Protein AF-X1E104-F1 (afdb_monomer_lite)

pLDDT: mean 90.41, std 8.58, range [60.31, 98.06]

Secondary structure (DSSP, 8-state):
-GGG-HHHHHHHHHHHHHH-S-----EEEEEETTTTEEEEE-S---TTS-SEEEEEE-TTTS-SEEEEEEPPP---------TTSS-----

Structure (mmCIF, N/CA/C/O backbone):
data_AF-X1E104-F1
#
_entry.id   AF-X1E104-F1
#
loop_
_atom_site.group_PDB
_atom_site.id
_atom_site.type_symbol
_atom_site.label_atom_id
_atom_site.label_alt_id
_atom_site.label_comp_id
_atom_site.label_asym_id
_atom_site.label_entity_id
_atom_site.label_seq_id
_atom_site.pdbx_PDB_ins_code
_atom_site.Cartn_x
_atom_site.Cartn_y
_atom_site.Cartn_z
_atom_site.occupancy
_atom_site.B_iso_or_equiv
_atom_site.auth_seq_id
_atom_site.auth_comp_id
_atom_site.auth_asym_id
_atom_site.auth_atom_id
_atom_site.pdbx_PDB_model_num
ATOM 1 N N . GLY A 1 1 ? 6.282 -10.970 4.849 1.00 76.12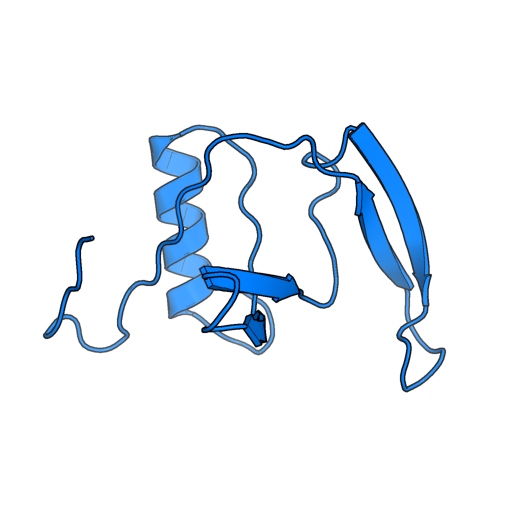 1 GLY A N 1
ATOM 2 C CA . GLY A 1 1 ? 6.865 -9.673 5.222 1.00 76.12 1 GLY A CA 1
ATOM 3 C C . GLY A 1 1 ? 8.240 -9.619 4.619 1.00 76.12 1 GLY A C 1
ATOM 4 O O . GLY A 1 1 ? 8.900 -10.658 4.604 1.00 76.12 1 GLY A O 1
ATOM 5 N N . CYS A 1 2 ? 8.635 -8.473 4.076 1.00 88.19 2 CYS A N 1
ATOM 6 C CA . CYS A 1 2 ? 10.005 -8.287 3.616 1.00 88.19 2 CYS A CA 1
ATOM 7 C C . CYS A 1 2 ? 10.955 -8.195 4.831 1.00 88.19 2 CYS A C 1
ATOM 9 O O . CYS A 1 2 ? 10.488 -8.066 5.965 1.00 88.19 2 CYS A O 1
ATOM 11 N N . GLU A 1 3 ? 12.255 -8.422 4.620 1.00 92.94 3 GLU A N 1
ATOM 12 C CA . GLU A 1 3 ? 13.316 -8.402 5.653 1.00 92.94 3 GLU A CA 1
ATOM 13 C C . GLU A 1 3 ? 13.073 -9.271 6.910 1.00 92.94 3 GLU A C 1
ATOM 15 O O . GLU A 1 3 ? 13.753 -9.119 7.923 1.00 92.94 3 GLU A O 1
ATOM 20 N N . GLY A 1 4 ? 12.116 -10.202 6.873 1.00 91.62 4 GLY A N 1
ATOM 21 C CA . GLY A 1 4 ? 11.712 -10.955 8.061 1.00 91.62 4 GLY A CA 1
ATOM 22 C C . GLY A 1 4 ? 10.929 -10.128 9.090 1.00 91.62 4 GLY A C 1
ATOM 23 O O . GLY A 1 4 ? 10.825 -10.552 10.240 1.00 91.62 4 GLY A O 1
ATOM 24 N N . ASP A 1 5 ? 10.348 -8.985 8.706 1.00 92.50 5 ASP A N 1
ATOM 25 C CA . ASP A 1 5 ? 9.483 -8.178 9.576 1.00 92.50 5 ASP A CA 1
ATOM 26 C C . ASP A 1 5 ? 8.132 -8.889 9.797 1.00 92.50 5 ASP A C 1
ATOM 28 O O . ASP A 1 5 ? 7.158 -8.730 9.049 1.00 92.50 5 ASP A O 1
ATOM 32 N N . ILE A 1 6 ? 8.099 -9.739 10.827 1.00 93.12 6 ILE A N 1
ATOM 33 C CA . ILE A 1 6 ? 6.914 -10.502 11.232 1.00 93.12 6 ILE A CA 1
ATOM 34 C C . ILE A 1 6 ? 5.784 -9.579 11.717 1.00 93.12 6 ILE A C 1
ATOM 36 O O . ILE A 1 6 ? 4.655 -9.774 11.263 1.00 93.12 6 ILE A O 1
ATOM 40 N N . PRO A 1 7 ? 6.026 -8.555 12.563 1.00 92.50 7 PRO A N 1
ATOM 41 C CA . PRO A 1 7 ? 4.971 -7.614 12.931 1.00 92.50 7 PRO A CA 1
ATOM 42 C C . PRO A 1 7 ? 4.335 -6.904 11.727 1.00 92.50 7 PRO A C 1
ATOM 44 O O . PRO A 1 7 ? 3.112 -6.811 11.676 1.00 92.50 7 PRO A O 1
ATOM 47 N N . ALA A 1 8 ? 5.117 -6.462 10.730 1.00 93.88 8 ALA A N 1
ATOM 48 C CA . ALA A 1 8 ? 4.558 -5.887 9.497 1.00 93.88 8 ALA A CA 1
ATOM 49 C C . ALA A 1 8 ? 3.700 -6.901 8.734 1.00 93.88 8 ALA A C 1
ATOM 51 O O . ALA A 1 8 ? 2.604 -6.563 8.297 1.00 93.88 8 ALA A O 1
ATOM 52 N N . LEU A 1 9 ? 4.164 -8.149 8.603 1.00 94.94 9 LEU A N 1
ATOM 53 C CA . LEU A 1 9 ? 3.387 -9.203 7.946 1.00 94.94 9 LEU A CA 1
ATOM 54 C C . LEU A 1 9 ? 2.028 -9.415 8.627 1.00 94.94 9 LEU A C 1
ATOM 56 O O . LEU A 1 9 ? 1.007 -9.481 7.944 1.00 94.94 9 LEU A O 1
ATOM 60 N N . ILE A 1 10 ? 2.009 -9.49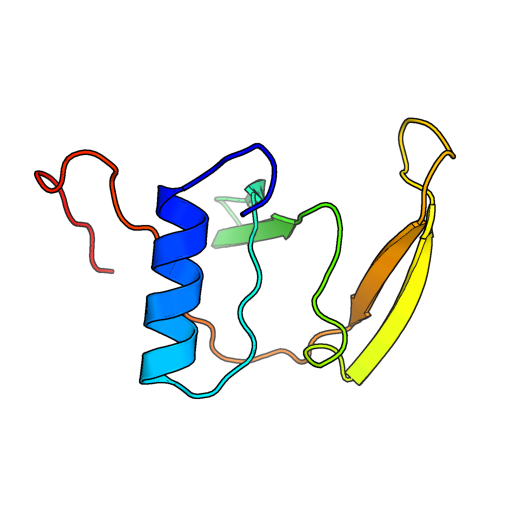9 9.958 1.00 95.25 10 ILE A N 1
ATOM 61 C CA . ILE A 1 10 ? 0.766 -9.653 10.724 1.00 95.25 10 ILE A CA 1
ATOM 62 C C . ILE A 1 10 ? -0.119 -8.413 10.555 1.00 95.25 10 ILE A C 1
ATOM 64 O O . ILE A 1 10 ? -1.320 -8.556 10.339 1.00 95.25 10 ILE A O 1
ATOM 68 N N . SER A 1 11 ? 0.456 -7.207 10.578 1.00 95.25 11 SER A N 1
ATOM 69 C CA . SER A 1 11 ? -0.289 -5.973 10.313 1.00 95.25 11 SER A CA 1
ATOM 70 C C . SER A 1 11 ? -0.972 -5.972 8.955 1.00 95.25 11 SER A C 1
ATOM 72 O O . SER A 1 11 ? -2.153 -5.641 8.873 1.00 95.25 11 SER A O 1
ATOM 74 N N . MET A 1 12 ? -0.258 -6.381 7.907 1.00 96.25 12 MET A N 1
ATOM 75 C CA . MET A 1 12 ? -0.831 -6.482 6.568 1.00 96.25 12 MET A CA 1
ATOM 76 C C . MET A 1 12 ? -1.969 -7.497 6.511 1.00 96.25 12 MET A C 1
ATOM 78 O O . MET A 1 12 ? -2.994 -7.224 5.896 1.00 96.25 12 MET A O 1
ATOM 82 N N . PHE A 1 13 ? -1.804 -8.649 7.168 1.00 96.50 13 PHE A N 1
ATOM 83 C CA . PHE A 1 13 ? -2.843 -9.673 7.223 1.00 96.50 13 PHE A CA 1
ATOM 84 C C . PHE A 1 13 ? -4.106 -9.167 7.929 1.00 96.50 13 PHE A C 1
ATOM 86 O O . PHE A 1 13 ? -5.203 -9.368 7.419 1.00 96.50 13 PHE A O 1
ATOM 93 N N . ILE A 1 14 ? -3.956 -8.478 9.066 1.00 96.44 14 ILE A N 1
ATOM 94 C CA . ILE A 1 14 ? -5.081 -7.875 9.796 1.00 96.44 14 ILE A CA 1
ATOM 95 C C . ILE A 1 14 ? -5.799 -6.844 8.922 1.00 96.44 14 ILE A C 1
ATOM 97 O O . ILE A 1 14 ? -7.018 -6.912 8.806 1.00 96.44 14 ILE A O 1
ATOM 101 N N . LEU A 1 15 ? -5.061 -5.917 8.300 1.00 96.88 15 LEU A N 1
ATOM 102 C CA . LEU A 1 15 ? -5.654 -4.899 7.430 1.00 96.88 15 LEU A CA 1
ATOM 103 C C . LEU A 1 15 ? -6.440 -5.539 6.287 1.00 96.88 15 LEU A C 1
ATOM 105 O O . LEU A 1 15 ? -7.625 -5.262 6.150 1.00 96.88 15 LEU A O 1
ATOM 109 N N . HIS A 1 16 ? -5.814 -6.449 5.537 1.00 97.12 16 HIS A N 1
ATOM 110 C CA . HIS A 1 16 ? -6.467 -7.122 4.418 1.00 97.12 16 HIS A CA 1
ATOM 111 C C . HIS A 1 16 ? -7.704 -7.909 4.866 1.00 97.12 16 HIS A C 1
ATOM 113 O O . HIS A 1 16 ? -8.743 -7.829 4.226 1.00 97.12 16 HIS A O 1
ATOM 119 N N . TYR A 1 17 ? -7.636 -8.619 5.995 1.00 98.06 17 TYR A N 1
ATOM 120 C CA . TYR A 1 17 ? -8.782 -9.361 6.525 1.00 98.06 17 TYR A CA 1
ATOM 121 C C . TYR A 1 17 ? -9.964 -8.453 6.905 1.00 98.06 17 TYR A C 1
ATOM 123 O O . TYR A 1 17 ? -11.116 -8.865 6.793 1.00 98.06 17 TYR A O 1
ATOM 131 N N . LEU A 1 18 ? -9.692 -7.234 7.381 1.00 97.88 18 LEU A N 1
ATOM 132 C CA . LEU A 1 18 ? -10.729 -6.289 7.803 1.00 97.88 18 LEU A CA 1
ATOM 133 C C . LEU A 1 18 ? -11.324 -5.483 6.646 1.00 97.88 18 LEU A C 1
ATOM 135 O O . LEU A 1 18 ? -12.482 -5.082 6.741 1.00 97.88 18 LEU A O 1
ATOM 139 N N . THR A 1 19 ? -10.546 -5.213 5.597 1.00 96.50 19 THR A N 1
ATOM 140 C CA . THR A 1 19 ? -10.959 -4.316 4.507 1.00 96.50 19 THR A CA 1
ATOM 141 C C . THR A 1 19 ? -11.230 -5.027 3.186 1.00 96.50 19 THR A C 1
ATOM 143 O O . THR A 1 19 ? -11.903 -4.452 2.343 1.00 96.50 19 THR A O 1
ATOM 146 N N . ASP A 1 20 ? -10.717 -6.246 2.997 1.00 96.62 20 ASP A N 1
ATOM 147 C CA . ASP A 1 20 ? -10.638 -6.954 1.706 1.00 96.62 20 ASP A CA 1
ATOM 148 C C . ASP A 1 20 ? -9.828 -6.193 0.628 1.00 96.62 20 ASP A C 1
ATOM 150 O O . ASP A 1 20 ? -9.816 -6.555 -0.546 1.00 96.62 20 ASP A O 1
ATOM 154 N N . GLU A 1 21 ? -9.082 -5.156 1.029 1.00 95.12 21 GLU A N 1
ATOM 155 C CA . GLU A 1 21 ? -8.307 -4.291 0.130 1.00 95.12 21 GLU A CA 1
ATOM 156 C C . GLU A 1 21 ? -6.827 -4.719 0.039 1.00 95.12 21 GLU A C 1
ATOM 158 O O . GLU A 1 21 ? -6.300 -5.367 0.956 1.00 95.12 21 GLU A O 1
ATOM 163 N N . PRO A 1 22 ? -6.102 -4.351 -1.039 1.00 94.50 22 PRO A N 1
ATOM 164 C CA . PRO A 1 22 ? -4.656 -4.533 -1.129 1.00 94.50 22 PRO A CA 1
ATOM 165 C C . PRO A 1 22 ? -3.920 -3.749 -0.036 1.00 94.50 22 PRO A C 1
ATOM 167 O O . PRO A 1 22 ? -4.251 -2.602 0.254 1.00 94.50 22 PRO A O 1
ATOM 170 N N . VAL A 1 23 ? -2.853 -4.329 0.520 1.00 96.25 23 VAL A N 1
ATOM 171 C CA . VAL A 1 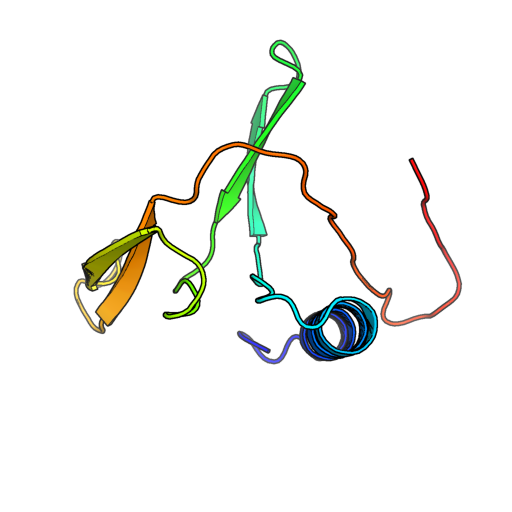23 ? -2.028 -3.671 1.546 1.00 96.25 23 VAL A CA 1
ATOM 172 C C . VAL A 1 23 ? -0.589 -3.531 1.070 1.00 96.25 23 VAL A C 1
ATOM 174 O O . VAL A 1 23 ? 0.011 -4.485 0.570 1.00 96.25 23 VAL A O 1
ATOM 177 N N . PHE A 1 24 ? -0.013 -2.349 1.277 1.00 95.56 24 PHE A N 1
ATOM 178 C CA . PHE A 1 24 ? 1.374 -2.046 0.948 1.00 95.56 24 PHE A CA 1
ATOM 179 C C . PHE A 1 24 ? 2.240 -2.000 2.211 1.00 95.56 24 PHE A C 1
ATOM 181 O O . PHE A 1 24 ? 1.979 -1.222 3.126 1.00 95.56 24 PHE A O 1
ATOM 188 N N . MET A 1 25 ? 3.285 -2.831 2.264 1.00 95.62 25 MET A N 1
ATOM 189 C CA . MET A 1 25 ? 4.358 -2.665 3.248 1.00 95.62 25 MET A CA 1
ATOM 190 C C . MET A 1 25 ? 5.214 -1.482 2.816 1.00 95.62 25 MET A C 1
ATOM 192 O O . MET A 1 25 ? 5.675 -1.458 1.679 1.00 95.62 25 MET A O 1
ATOM 196 N N . ALA A 1 26 ? 5.431 -0.528 3.716 1.00 95.06 26 ALA A N 1
ATOM 197 C CA . ALA A 1 26 ? 6.167 0.682 3.402 1.00 95.06 26 ALA A CA 1
ATOM 198 C C . ALA A 1 26 ? 7.122 1.097 4.517 1.00 95.06 26 ALA A C 1
ATOM 200 O O . ALA A 1 26 ? 6.831 0.923 5.701 1.00 95.06 26 ALA A O 1
ATOM 201 N N . ASN A 1 27 ? 8.230 1.708 4.106 1.00 93.81 27 ASN A N 1
ATOM 202 C CA . ASN A 1 27 ? 9.161 2.421 4.967 1.00 93.81 27 ASN A CA 1
ATOM 203 C C . ASN A 1 27 ? 9.022 3.933 4.714 1.00 93.81 27 ASN A C 1
ATOM 205 O O . ASN A 1 27 ? 8.793 4.335 3.567 1.00 93.81 27 ASN A O 1
ATOM 209 N N . PRO A 1 28 ? 9.201 4.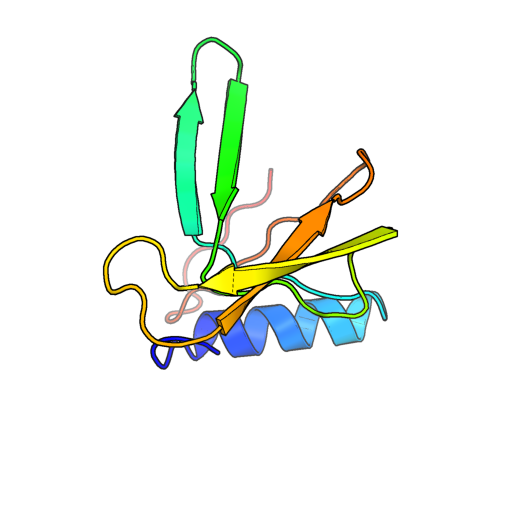787 5.737 1.00 94.44 28 PRO A N 1
ATOM 210 C CA . PRO A 1 28 ? 9.392 6.216 5.526 1.00 94.44 28 PRO A CA 1
ATOM 211 C C . PRO A 1 28 ? 10.621 6.460 4.649 1.00 94.44 28 PRO A C 1
ATOM 213 O O . PRO A 1 28 ? 11.726 6.038 4.988 1.00 94.44 28 PRO A O 1
ATOM 216 N N . SER A 1 29 ? 10.419 7.133 3.521 1.00 95.06 29 SER A N 1
ATOM 217 C CA . SER A 1 29 ? 11.484 7.559 2.613 1.00 95.06 29 SER A CA 1
ATOM 218 C C . SER A 1 29 ? 11.895 9.006 2.880 1.00 95.06 29 SER A C 1
ATOM 220 O O . SER A 1 29 ? 13.081 9.323 2.817 1.00 95.06 29 SER A O 1
ATOM 222 N N . SER A 1 30 ? 10.934 9.882 3.178 1.00 97.00 30 SER A N 1
ATOM 223 C CA . SER A 1 30 ? 11.170 11.267 3.601 1.00 97.00 30 SER A CA 1
ATOM 224 C C . SER A 1 30 ? 9.967 11.803 4.370 1.00 97.00 30 SER A C 1
ATOM 226 O O . SER A 1 30 ? 8.846 11.339 4.170 1.00 97.00 30 SER A O 1
ATOM 228 N N . ILE A 1 31 ? 10.207 12.774 5.247 1.00 97.25 31 ILE A N 1
ATOM 229 C CA . ILE A 1 31 ? 9.177 13.476 6.016 1.00 97.25 31 ILE A CA 1
ATOM 230 C C . ILE A 1 31 ? 9.439 14.967 5.829 1.00 97.25 31 ILE A C 1
ATOM 232 O O . ILE A 1 31 ? 10.547 15.422 6.121 1.00 97.25 31 ILE A O 1
ATOM 236 N N . ASP A 1 32 ? 8.436 15.689 5.347 1.00 97.62 32 ASP A N 1
ATOM 237 C CA . ASP A 1 32 ? 8.426 17.145 5.270 1.00 97.62 32 ASP A CA 1
ATOM 238 C C . ASP A 1 32 ? 7.438 17.673 6.315 1.00 97.62 32 ASP A C 1
ATOM 240 O O . ASP A 1 32 ? 6.236 17.426 6.246 1.00 97.62 32 ASP A O 1
ATOM 244 N N . ILE A 1 33 ? 7.964 18.336 7.343 1.00 96.94 33 ILE A N 1
ATOM 245 C CA . ILE A 1 33 ? 7.152 18.831 8.461 1.00 96.94 33 ILE A CA 1
ATOM 246 C C . ILE A 1 33 ? 6.460 20.143 8.084 1.00 96.94 33 ILE A C 1
ATOM 248 O O . ILE A 1 33 ? 5.361 20.400 8.574 1.00 96.94 33 ILE A O 1
ATOM 252 N N . ASP A 1 34 ? 7.088 20.953 7.229 1.00 97.81 34 ASP A N 1
ATOM 253 C CA . ASP A 1 34 ? 6.571 22.267 6.850 1.00 97.81 34 ASP A CA 1
ATOM 254 C C . ASP A 1 34 ? 5.345 22.107 5.940 1.00 97.81 34 ASP A C 1
ATOM 256 O O . ASP A 1 34 ? 4.333 22.780 6.147 1.00 97.81 34 ASP A O 1
ATOM 260 N N . GLU A 1 35 ? 5.393 21.144 5.016 1.00 97.38 35 GLU A N 1
ATOM 261 C CA . GLU A 1 35 ? 4.258 20.777 4.153 1.00 97.38 35 GLU A CA 1
ATOM 262 C C . GLU A 1 35 ? 3.316 19.736 4.797 1.00 97.38 35 GLU A C 1
ATOM 264 O O . GLU A 1 35 ? 2.228 19.472 4.286 1.00 97.38 35 GLU A O 1
ATOM 269 N N . ASN A 1 36 ? 3.691 19.167 5.951 1.00 96.12 36 ASN A N 1
ATOM 270 C CA . ASN A 1 36 ? 2.968 18.083 6.630 1.00 96.12 36 ASN A CA 1
ATOM 271 C C . ASN A 1 36 ? 2.750 16.851 5.721 1.00 96.12 36 ASN A C 1
ATOM 273 O O . ASN A 1 36 ? 1.672 16.251 5.685 1.00 96.12 36 ASN A O 1
ATOM 277 N N . GLU A 1 37 ? 3.803 16.462 5.001 1.00 96.44 37 GLU A N 1
ATOM 278 C CA . GLU A 1 37 ? 3.807 15.358 4.043 1.00 96.44 37 GLU A CA 1
ATOM 279 C C . GLU A 1 37 ? 4.801 14.257 4.441 1.00 96.44 37 GLU A C 1
ATOM 281 O O . GLU A 1 37 ? 5.868 14.489 5.015 1.00 96.44 37 GLU A O 1
ATOM 286 N N . ILE A 1 38 ? 4.470 13.013 4.092 1.00 96.25 38 ILE A N 1
ATOM 287 C CA . ILE A 1 38 ? 5.365 11.864 4.236 1.00 96.25 38 ILE A CA 1
ATOM 288 C C . ILE A 1 38 ? 5.397 11.070 2.936 1.00 96.25 38 ILE A C 1
ATOM 290 O O . ILE A 1 38 ? 4.361 10.691 2.391 1.00 96.25 38 ILE A O 1
ATOM 294 N N . ILE A 1 39 ? 6.603 10.764 2.463 1.00 96.00 39 ILE A N 1
ATOM 295 C CA . ILE A 1 39 ? 6.802 9.850 1.340 1.00 96.00 39 ILE A CA 1
ATOM 296 C C . ILE A 1 39 ? 7.069 8.461 1.902 1.00 96.00 39 ILE A C 1
ATOM 298 O O . ILE A 1 39 ? 8.033 8.242 2.638 1.00 96.00 39 ILE A O 1
ATOM 302 N N . LEU A 1 40 ? 6.222 7.510 1.517 1.00 95.88 40 LEU A N 1
ATOM 303 C CA . LEU A 1 40 ? 6.329 6.099 1.865 1.00 95.88 40 LEU A CA 1
ATOM 304 C C . LEU A 1 40 ? 6.775 5.293 0.641 1.00 95.88 40 LEU A C 1
ATOM 306 O O . LEU A 1 40 ? 6.224 5.448 -0.448 1.00 95.88 40 LEU A O 1
ATOM 310 N N . ALA A 1 41 ? 7.767 4.420 0.813 1.00 94.25 41 ALA A N 1
ATOM 311 C CA . ALA A 1 41 ? 8.295 3.599 -0.272 1.00 94.25 41 ALA A CA 1
ATOM 312 C C . ALA A 1 41 ? 8.758 2.223 0.215 1.00 94.25 41 ALA A C 1
ATOM 314 O O . ALA A 1 41 ? 9.093 2.022 1.382 1.00 94.25 41 ALA A O 1
ATOM 315 N N . HIS A 1 42 ? 8.804 1.268 -0.710 1.00 93.88 42 HIS A N 1
ATOM 316 C CA . HIS A 1 42 ? 9.376 -0.053 -0.481 1.00 93.88 42 HIS A CA 1
ATOM 317 C C . HIS A 1 42 ? 9.800 -0.691 -1.806 1.00 93.88 42 HIS A C 1
ATOM 319 O O . HIS A 1 42 ? 9.550 -0.139 -2.878 1.00 93.88 42 HIS A O 1
ATOM 325 N N . CYS A 1 43 ? 10.443 -1.856 -1.742 1.00 90.50 43 CYS A N 1
ATOM 326 C CA . CYS A 1 43 ? 11.090 -2.484 -2.893 1.00 90.50 43 CYS A CA 1
ATOM 327 C C . CYS A 1 43 ? 10.123 -2.868 -4.028 1.00 90.50 43 CYS A C 1
ATOM 329 O O . CYS A 1 43 ? 10.529 -2.897 -5.189 1.00 90.50 43 CYS A O 1
ATOM 331 N N . THR A 1 44 ? 8.859 -3.187 -3.722 1.00 92.50 44 THR A N 1
ATOM 332 C CA . THR A 1 44 ? 7.861 -3.547 -4.740 1.00 92.50 44 THR A CA 1
ATOM 333 C C . THR A 1 44 ? 6.432 -3.287 -4.274 1.00 92.50 44 THR A C 1
ATOM 335 O O . THR A 1 44 ? 6.080 -3.587 -3.134 1.00 92.50 44 THR A O 1
ATOM 338 N N . LEU A 1 45 ? 5.595 -2.780 -5.178 1.00 94.88 45 LEU A N 1
ATOM 339 C CA . LEU A 1 45 ? 4.157 -2.611 -4.970 1.00 94.88 45 LEU A CA 1
ATOM 340 C C . LEU A 1 45 ? 3.391 -3.918 -5.285 1.00 94.88 45 LEU A C 1
ATOM 342 O O . LEU A 1 45 ? 3.812 -4.657 -6.183 1.00 94.88 45 LEU A O 1
ATOM 346 N N . PRO A 1 46 ? 2.266 -4.223 -4.608 1.00 93.44 46 PRO A N 1
ATOM 347 C CA . PRO A 1 46 ? 1.352 -5.282 -5.034 1.00 93.44 46 PRO A CA 1
ATOM 348 C C . PRO A 1 46 ? 0.772 -5.008 -6.431 1.00 93.44 46 PRO A C 1
ATOM 350 O O . PRO A 1 46 ? 0.407 -3.878 -6.746 1.00 93.44 46 PRO A O 1
ATOM 353 N N . LEU A 1 47 ? 0.643 -6.040 -7.274 1.00 93.94 47 LEU A N 1
ATOM 354 C CA . LEU A 1 47 ? 0.141 -5.896 -8.655 1.00 93.94 47 LEU A CA 1
ATOM 355 C C . LEU A 1 47 ? -1.324 -5.453 -8.748 1.00 93.94 47 LEU A C 1
ATOM 357 O O . LEU A 1 47 ? -1.724 -4.898 -9.764 1.00 93.94 47 LEU A O 1
ATOM 361 N N . ASN A 1 48 ? -2.119 -5.728 -7.718 1.00 93.38 48 ASN A N 1
ATOM 362 C CA . ASN A 1 48 ? -3.547 -5.424 -7.660 1.00 93.38 48 ASN A CA 1
ATOM 363 C C . ASN A 1 48 ? -3.857 -4.067 -7.006 1.00 93.38 48 ASN A C 1
ATOM 365 O O . ASN A 1 48 ? -5.013 -3.807 -6.700 1.00 93.38 48 ASN A O 1
ATOM 369 N N . MET A 1 49 ? -2.842 -3.236 -6.757 1.00 93.94 49 MET A N 1
ATOM 370 C CA . MET A 1 49 ? -2.995 -1.929 -6.115 1.00 93.94 49 MET A CA 1
ATOM 371 C C . MET A 1 49 ? -2.951 -0.728 -7.080 1.00 93.94 49 MET A C 1
ATOM 373 O O . MET A 1 49 ? -3.737 0.196 -6.881 1.00 93.94 49 MET A O 1
ATOM 377 N N . PRO A 1 50 ? -2.065 -0.668 -8.096 1.00 95.38 50 PRO A N 1
ATOM 378 C CA . PRO A 1 50 ? -1.973 0.512 -8.952 1.00 95.38 50 PRO A CA 1
ATOM 379 C C . PRO A 1 50 ? -2.929 0.474 -10.154 1.00 95.38 50 PRO A C 1
ATOM 381 O O . PRO A 1 50 ? -3.212 -0.591 -10.703 1.00 95.38 50 PRO A O 1
ATOM 384 N N . ASP A 1 51 ? -3.298 1.657 -10.659 1.00 92.50 51 ASP A N 1
ATOM 385 C CA . ASP A 1 51 ? -4.024 1.813 -11.935 1.00 92.50 51 ASP A CA 1
ATOM 386 C C . ASP A 1 51 ? -3.116 1.462 -13.138 1.00 92.50 51 ASP A C 1
ATOM 388 O O . ASP A 1 51 ? -3.575 0.992 -14.184 1.00 92.50 51 ASP A O 1
ATOM 392 N N . LYS A 1 52 ? -1.803 1.699 -13.001 1.00 95.19 52 LYS A N 1
ATOM 393 C CA . LYS A 1 52 ? -0.757 1.356 -13.979 1.00 95.19 52 LYS A CA 1
ATOM 394 C C . LYS A 1 52 ? 0.508 0.910 -13.264 1.00 95.19 52 LYS A C 1
ATOM 396 O O . LYS A 1 52 ? 0.915 1.544 -12.294 1.00 95.19 52 LYS A O 1
ATOM 401 N N . PHE A 1 53 ? 1.176 -0.119 -13.783 1.00 95.38 53 PHE A N 1
ATOM 402 C CA . PHE A 1 53 ? 2.442 -0.595 -13.232 1.00 95.38 53 PHE A CA 1
ATOM 403 C C . PHE A 1 53 ? 3.578 -0.592 -14.258 1.00 95.38 53 PHE A C 1
ATOM 405 O O . PHE A 1 53 ? 3.368 -0.677 -15.469 1.00 95.38 53 PHE A O 1
ATOM 412 N N . TYR A 1 54 ? 4.800 -0.527 -13.742 1.00 93.94 54 TYR A N 1
ATOM 413 C CA . TYR A 1 54 ? 6.049 -0.525 -14.485 1.00 93.94 54 TYR A CA 1
ATOM 414 C C . TYR A 1 54 ? 7.039 -1.454 -13.791 1.00 93.94 54 TYR A C 1
ATOM 416 O O . TYR A 1 54 ? 7.152 -1.469 -12.564 1.00 93.94 54 TYR A O 1
ATOM 424 N N . LEU A 1 55 ? 7.803 -2.193 -14.587 1.00 92.69 55 LEU A N 1
ATOM 425 C CA . LEU A 1 55 ? 8.924 -2.968 -14.079 1.00 92.69 55 LEU A CA 1
ATOM 426 C C . LEU A 1 55 ? 10.138 -2.052 -13.949 1.00 92.69 55 LEU A C 1
ATOM 428 O O . LEU A 1 55 ? 10.531 -1.373 -14.901 1.00 92.69 55 LEU A O 1
ATOM 432 N N . LYS A 1 56 ? 10.726 -2.027 -12.758 1.00 86.81 56 LYS A N 1
ATOM 433 C CA . LYS A 1 56 ? 11.919 -1.243 -12.448 1.00 86.81 56 LYS A CA 1
ATOM 434 C C . LYS A 1 56 ? 12.979 -2.158 -11.868 1.00 86.81 56 LYS A C 1
ATOM 436 O O . LYS A 1 56 ? 12.687 -2.998 -11.029 1.00 86.81 56 LYS A O 1
ATOM 441 N N . THR A 1 57 ? 14.216 -1.994 -12.310 1.00 85.69 57 THR A N 1
ATOM 442 C CA . THR A 1 57 ? 15.352 -2.636 -11.651 1.00 85.69 57 THR A CA 1
ATOM 443 C C . THR A 1 57 ? 15.667 -1.925 -10.342 1.00 85.69 57 THR A C 1
ATOM 445 O O . THR A 1 57 ? 15.385 -0.730 -10.212 1.00 85.69 57 THR A O 1
ATOM 448 N N . HIS A 1 58 ? 16.258 -2.643 -9.384 1.00 70.75 58 HIS A N 1
ATOM 449 C CA . HIS A 1 58 ? 16.702 -2.040 -8.126 1.00 70.75 58 HIS A CA 1
ATOM 450 C C . HIS A 1 58 ? 17.653 -0.873 -8.419 1.00 70.75 58 HIS A C 1
ATOM 452 O O . HIS A 1 58 ? 18.563 -1.017 -9.242 1.00 70.75 58 HIS A O 1
ATOM 458 N N . PHE A 1 59 ? 17.424 0.279 -7.785 1.00 66.19 59 PHE A N 1
ATOM 459 C CA . PHE A 1 59 ? 18.146 1.510 -8.114 1.00 66.19 59 PHE A CA 1
ATOM 460 C C . PHE A 1 59 ? 19.644 1.388 -7.810 1.00 66.19 59 PHE A C 1
ATOM 462 O O . PHE A 1 59 ? 20.469 1.797 -8.622 1.00 66.19 59 PHE A O 1
ATOM 469 N N . GLU A 1 60 ? 19.991 0.777 -6.678 1.00 60.31 60 GLU A N 1
ATOM 470 C CA . GLU A 1 60 ? 21.367 0.702 -6.189 1.00 60.31 60 GLU A CA 1
ATOM 471 C C . GLU A 1 60 ? 22.218 -0.347 -6.914 1.00 60.31 60 GLU A C 1
ATOM 473 O O . GLU A 1 60 ? 23.410 -0.127 -7.115 1.00 60.31 60 GLU A O 1
ATOM 478 N N . SER A 1 61 ? 21.640 -1.496 -7.283 1.00 73.25 61 SER A N 1
ATOM 479 C CA . SER A 1 61 ? 22.406 -2.639 -7.808 1.00 73.25 61 SER A CA 1
ATOM 480 C C . SER A 1 61 ? 22.201 -2.903 -9.299 1.00 73.25 61 SER A C 1
ATOM 482 O O . SER A 1 61 ? 23.023 -3.584 -9.909 1.00 73.25 61 SER A O 1
ATOM 484 N N . GLY A 1 62 ? 21.099 -2.430 -9.891 1.00 74.19 62 GLY A N 1
ATOM 485 C CA . GLY A 1 62 ? 20.683 -2.821 -11.241 1.00 74.19 62 GLY A CA 1
ATOM 486 C C . GLY A 1 62 ? 20.304 -4.303 -11.380 1.00 74.19 62 GLY A C 1
ATOM 487 O O . GLY A 1 62 ? 20.043 -4.762 -12.491 1.00 74.19 62 GLY A O 1
ATOM 488 N N . ILE A 1 63 ? 20.261 -5.056 -10.275 1.00 79.19 63 ILE A N 1
ATOM 489 C CA . ILE A 1 63 ? 19.960 -6.490 -10.239 1.00 79.19 63 ILE A CA 1
ATOM 490 C C . ILE A 1 63 ? 18.598 -6.693 -9.573 1.00 79.19 63 ILE A C 1
ATOM 492 O O . ILE A 1 63 ? 18.307 -6.109 -8.532 1.00 79.19 63 ILE A O 1
ATOM 496 N N . GLY A 1 64 ? 17.773 -7.560 -10.163 1.00 82.81 64 GLY A N 1
ATOM 497 C CA . GLY A 1 64 ? 16.403 -7.808 -9.712 1.00 82.81 64 GLY A CA 1
ATOM 498 C C . GLY A 1 64 ? 15.396 -6.828 -10.314 1.00 82.81 64 GLY A C 1
ATOM 499 O O . GLY A 1 64 ? 15.766 -5.808 -10.894 1.00 82.81 64 GLY A O 1
ATOM 500 N N . VAL A 1 65 ? 14.111 -7.168 -10.210 1.00 90.00 65 VAL A N 1
ATOM 501 C CA . VAL A 1 65 ? 12.990 -6.385 -10.746 1.00 90.00 65 VAL A CA 1
ATOM 502 C C . VAL A 1 65 ? 11.951 -6.202 -9.645 1.00 90.00 65 VAL A C 1
ATOM 504 O O . VAL A 1 65 ? 11.528 -7.178 -9.031 1.00 90.00 65 VAL A O 1
ATOM 507 N N . GLY A 1 66 ? 11.544 -4.957 -9.419 1.00 90.81 66 GLY A N 1
ATOM 508 C CA . GLY A 1 66 ? 10.426 -4.566 -8.570 1.00 90.81 66 GLY A CA 1
ATOM 509 C C . GLY A 1 66 ? 9.306 -3.926 -9.387 1.00 90.81 66 GLY A C 1
ATOM 510 O O . GLY A 1 66 ? 9.500 -3.481 -10.526 1.00 90.81 66 GLY A O 1
ATOM 511 N N . ILE A 1 67 ? 8.119 -3.884 -8.795 1.00 93.50 67 ILE A N 1
ATOM 512 C CA . ILE A 1 67 ? 6.940 -3.248 -9.375 1.00 93.50 67 ILE A CA 1
ATOM 513 C C . ILE A 1 67 ? 6.842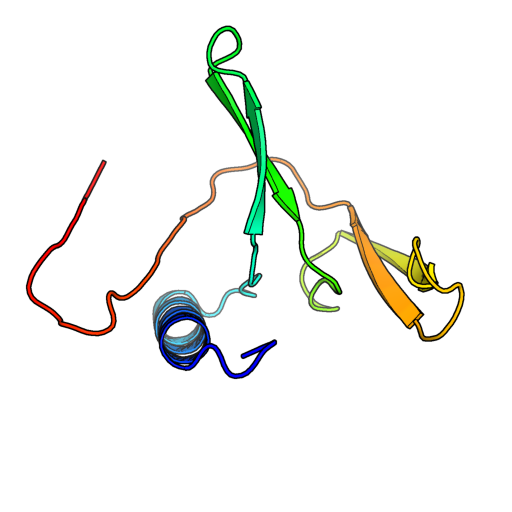 -1.831 -8.821 1.00 93.50 67 ILE A C 1
ATOM 515 O O . ILE A 1 67 ? 6.680 -1.633 -7.616 1.00 93.50 67 ILE A O 1
ATOM 519 N N . LYS A 1 68 ? 6.899 -0.849 -9.718 1.00 94.19 68 LYS A N 1
ATOM 520 C CA . LYS A 1 68 ? 6.471 0.527 -9.460 1.00 94.19 68 LYS A CA 1
ATOM 521 C C . LYS A 1 68 ? 5.054 0.681 -10.001 1.00 94.19 68 LYS A C 1
ATOM 523 O O . LYS A 1 68 ? 4.771 0.158 -11.075 1.00 94.19 68 LYS A O 1
ATOM 528 N N . GLY A 1 69 ? 4.194 1.436 -9.336 1.00 94.38 69 GLY A N 1
ATOM 529 C CA . GLY A 1 69 ? 2.896 1.785 -9.900 1.00 94.38 69 GLY A CA 1
ATOM 530 C C . GLY A 1 69 ? 2.424 3.163 -9.479 1.00 94.38 69 GLY A C 1
ATOM 531 O O . GLY A 1 69 ? 2.947 3.728 -8.520 1.00 94.38 69 GLY A O 1
ATOM 532 N N . ASP A 1 70 ? 1.455 3.675 -10.227 1.00 94.88 70 ASP A N 1
ATOM 533 C CA . ASP A 1 70 ? 0.761 4.920 -9.915 1.00 94.88 70 ASP A CA 1
ATOM 534 C C . ASP A 1 70 ? -0.518 4.557 -9.143 1.00 94.88 70 ASP A C 1
ATOM 536 O O . ASP A 1 70 ? -1.357 3.795 -9.640 1.00 94.88 70 ASP A O 1
ATOM 540 N N . ILE A 1 71 ? -0.638 5.056 -7.912 1.00 93.06 71 ILE A N 1
ATOM 541 C CA . ILE A 1 71 ? -1.804 4.859 -7.043 1.00 93.06 71 ILE A CA 1
ATOM 542 C C . ILE A 1 71 ? -2.630 6.140 -7.088 1.00 93.06 71 ILE A C 1
ATOM 544 O O . ILE A 1 71 ? -2.078 7.240 -7.071 1.00 93.06 71 ILE A O 1
ATOM 548 N N . ARG A 1 72 ? -3.953 6.000 -7.169 1.00 91.88 72 ARG A N 1
ATOM 549 C CA . ARG A 1 72 ? -4.860 7.145 -7.138 1.00 91.88 72 ARG A CA 1
ATOM 550 C C . ARG A 1 72 ? -4.825 7.818 -5.767 1.00 91.88 72 ARG A C 1
ATOM 552 O O . ARG A 1 72 ? -4.817 7.139 -4.746 1.00 91.88 72 ARG A O 1
ATOM 559 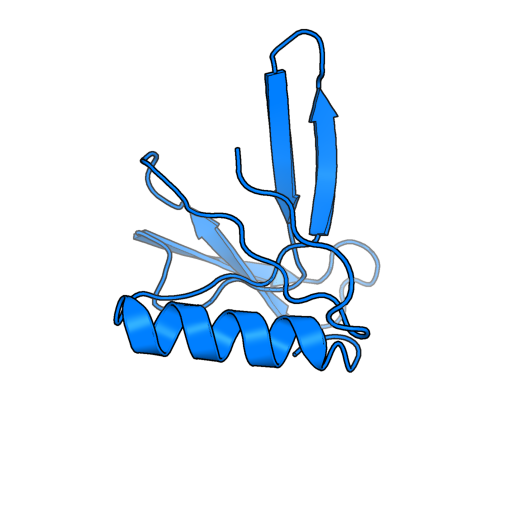N N . GLU A 1 73 ? -4.856 9.144 -5.761 1.00 94.50 73 GLU A N 1
ATOM 560 C CA . GLU A 1 73 ? -5.024 9.925 -4.537 1.00 94.50 73 GLU A CA 1
ATOM 561 C C . GLU A 1 73 ? -6.354 9.596 -3.846 1.00 94.50 73 GLU A C 1
ATOM 563 O O . GLU A 1 73 ? -7.384 9.385 -4.494 1.00 94.50 73 GLU A O 1
ATOM 568 N N . GLY A 1 74 ? -6.326 9.563 -2.518 1.00 93.81 74 GLY A N 1
ATOM 569 C CA . GLY A 1 74 ? -7.476 9.234 -1.691 1.00 93.81 74 GLY A CA 1
ATOM 570 C C . GLY A 1 74 ? -7.083 9.064 -0.230 1.00 93.81 74 GLY A C 1
ATOM 571 O O . GLY A 1 74 ? -5.927 9.254 0.148 1.00 93.81 74 GLY A O 1
ATOM 572 N N . GLU A 1 75 ? -8.060 8.701 0.592 1.00 93.94 75 GLU A N 1
ATOM 573 C CA . GLU A 1 75 ? -7.818 8.373 1.993 1.00 93.94 75 GLU A CA 1
ATOM 574 C C . GLU A 1 75 ? -7.038 7.059 2.110 1.00 93.94 75 GLU A C 1
ATOM 576 O O . GLU A 1 75 ? -7.268 6.103 1.369 1.00 93.94 75 GLU A O 1
ATOM 581 N N . ALA A 1 76 ? -6.119 7.007 3.070 1.00 93.38 76 ALA A N 1
ATOM 582 C CA . ALA A 1 76 ? -5.327 5.824 3.363 1.00 93.38 76 ALA A CA 1
ATOM 583 C C . ALA A 1 76 ? -5.245 5.607 4.876 1.00 93.38 76 ALA A C 1
ATOM 585 O O . ALA A 1 76 ? -5.333 6.546 5.663 1.00 93.38 76 ALA A O 1
ATOM 586 N N . THR A 1 77 ? -5.049 4.354 5.288 1.00 94.56 77 THR A N 1
ATOM 587 C CA . THR A 1 77 ? -4.815 3.988 6.690 1.00 94.56 77 THR A CA 1
ATOM 588 C C . THR A 1 77 ? -3.397 3.457 6.852 1.00 94.56 77 THR A C 1
ATOM 590 O O . THR A 1 77 ? -2.993 2.529 6.152 1.00 94.56 77 THR A O 1
ATOM 593 N N . ILE A 1 78 ? -2.653 4.012 7.809 1.00 94.38 78 ILE A N 1
ATOM 594 C CA . ILE A 1 78 ? -1.344 3.497 8.220 1.00 94.38 78 ILE A CA 1
ATOM 595 C C . ILE A 1 78 ? -1.529 2.709 9.515 1.00 94.38 78 ILE A C 1
ATOM 597 O O . ILE A 1 78 ? -2.084 3.212 10.488 1.00 94.38 78 ILE A O 1
ATOM 601 N N . PHE A 1 79 ? -1.039 1.470 9.541 1.00 93.81 79 PHE A N 1
ATOM 602 C CA . PHE A 1 79 ? -1.115 0.606 10.714 1.00 93.81 79 PHE A CA 1
ATOM 603 C C . PHE A 1 79 ? 0.184 -0.175 10.908 1.00 93.81 79 PHE A C 1
ATOM 605 O O . PHE A 1 79 ? 0.721 -0.765 9.969 1.00 93.81 79 PHE A O 1
ATOM 612 N N . LYS A 1 80 ? 0.659 -0.232 12.155 1.00 90.62 80 LYS A N 1
ATOM 613 C CA . LYS A 1 80 ? 1.782 -1.077 12.569 1.00 90.62 80 LYS A CA 1
ATOM 614 C C . LYS A 1 80 ? 1.489 -1.686 13.933 1.00 90.62 80 LYS A C 1
ATOM 616 O O . LYS A 1 80 ? 1.260 -0.980 14.910 1.00 90.62 80 LYS A O 1
ATOM 621 N N . LEU A 1 81 ? 1.556 -3.009 14.002 1.00 90.44 81 LEU A N 1
ATOM 622 C CA . LEU A 1 81 ? 1.500 -3.760 15.244 1.00 90.44 81 LEU A CA 1
ATOM 623 C C . LEU A 1 81 ? 2.878 -3.693 15.909 1.00 90.44 81 LEU A C 1
ATOM 625 O O . LEU A 1 81 ? 3.888 -4.045 15.294 1.00 90.44 81 LEU A O 1
ATOM 629 N N . SER A 1 82 ? 2.923 -3.243 17.163 1.00 85.62 82 SER A N 1
ATOM 630 C CA . SER A 1 82 ? 4.149 -3.313 17.961 1.00 85.62 82 SER A CA 1
ATOM 631 C C . SER A 1 82 ? 4.470 -4.768 18.302 1.00 85.62 82 SER A C 1
ATOM 633 O O . SER A 1 82 ? 3.583 -5.540 18.659 1.00 85.62 82 SER A O 1
ATOM 635 N N . GLY A 1 83 ? 5.753 -5.133 18.273 1.00 80.56 83 GLY A N 1
ATOM 636 C CA . GLY A 1 83 ? 6.204 -6.477 18.647 1.00 80.56 83 GLY A CA 1
ATOM 637 C C . GLY A 1 83 ? 6.047 -6.815 20.135 1.00 80.56 83 GLY A C 1
ATOM 638 O O . GLY A 1 83 ? 6.333 -7.942 20.524 1.00 80.56 83 GLY A O 1
ATOM 639 N N . ASN A 1 84 ? 5.640 -5.858 20.975 1.00 79.94 84 ASN A N 1
ATOM 640 C CA . ASN A 1 84 ? 5.591 -6.020 22.428 1.00 79.94 84 ASN A CA 1
ATOM 641 C C . ASN A 1 84 ? 4.290 -5.544 23.088 1.00 79.94 84 ASN A C 1
ATOM 643 O O . ASN A 1 84 ? 4.373 -5.232 24.269 1.00 79.94 84 ASN A O 1
ATOM 647 N N . ASP A 1 85 ? 3.193 -5.398 22.325 1.00 67.38 85 ASP A N 1
ATOM 648 C CA . ASP A 1 85 ? 1.789 -5.134 22.739 1.00 67.38 85 ASP A CA 1
ATOM 649 C C . ASP A 1 85 ? 1.500 -4.079 23.836 1.00 67.38 85 ASP A C 1
ATOM 651 O O . ASP A 1 85 ? 0.359 -3.893 24.248 1.00 67.38 85 ASP A O 1
ATOM 655 N N . LYS A 1 86 ? 2.507 -3.319 24.268 1.00 74.75 86 LYS A N 1
ATOM 656 C CA . LYS A 1 86 ? 2.446 -2.428 25.437 1.00 74.75 86 LYS A CA 1
ATOM 657 C C . LYS A 1 86 ? 2.103 -0.983 25.115 1.00 74.75 86 LYS A C 1
ATOM 659 O O . LYS A 1 86 ? 1.770 -0.234 26.025 1.00 74.75 86 LYS A O 1
ATOM 664 N N . ASN A 1 87 ? 2.209 -0.589 23.850 1.00 77.81 87 ASN A N 1
ATOM 665 C CA . ASN A 1 87 ? 2.001 0.783 23.404 1.00 77.81 87 ASN A CA 1
ATOM 666 C C . ASN A 1 87 ? 1.113 0.785 22.160 1.00 77.81 87 ASN A C 1
ATOM 668 O O . ASN A 1 87 ? 1.326 -0.018 21.249 1.00 77.81 87 ASN A O 1
ATOM 672 N N . PHE A 1 88 ? 0.161 1.713 22.111 1.00 76.62 88 PHE A N 1
ATOM 673 C CA . PHE A 1 88 ? -0.648 1.993 20.931 1.00 76.62 88 PHE A CA 1
ATOM 674 C C . PHE A 1 88 ? -0.740 3.506 20.718 1.00 76.62 88 PHE A C 1
ATOM 676 O O . PHE A 1 88 ? -0.730 4.277 21.678 1.00 76.62 88 PHE A O 1
ATOM 683 N N . TYR A 1 89 ? -0.826 3.910 19.454 1.00 77.69 89 TYR A N 1
ATOM 684 C CA . TYR A 1 89 ? -1.029 5.292 19.032 1.00 77.69 89 TYR A CA 1
ATOM 685 C C . TYR A 1 89 ? -2.183 5.308 18.034 1.00 77.69 89 TYR A C 1
ATOM 687 O O . TYR A 1 89 ? -2.215 4.485 17.121 1.00 77.69 89 TYR A O 1
ATOM 695 N N . ILE A 1 90 ? -3.140 6.208 18.249 1.00 74.19 90 ILE A N 1
ATOM 696 C CA . ILE A 1 90 ? -4.304 6.422 17.386 1.00 74.19 90 ILE A CA 1
ATOM 697 C C . ILE A 1 90 ? -4.393 7.935 17.188 1.00 74.19 90 ILE A C 1
ATOM 699 O O . ILE A 1 90 ? -4.423 8.668 18.179 1.00 74.19 90 ILE A O 1
ATOM 703 N N . SER A 1 91 ? -4.374 8.379 15.934 1.00 66.56 91 SER A N 1
ATOM 704 C CA . SER A 1 91 ? -4.469 9.782 15.515 1.00 66.56 91 SER A CA 1
ATOM 705 C C . SER A 1 91 ? -5.615 9.956 14.541 1.00 66.56 91 SER A C 1
ATOM 707 O O . SER A 1 91 ? -5.697 9.088 13.642 1.00 66.56 91 SER A O 1
#

Organism: NCBI:txid412755

Radius of gyration: 14.6 Å; chains: 1; bounding box: 33×33×40 Å

Foldseek 3Di:
DPPPPPQLVVFQVVVCVVPVDHDDDWDFPDADVVVRDTDTDDQADDPRAAPDWDWDADPPPSDDTHIDHHHDDDDDDDDTDDPPNPDDDDD

Sequence (91 aa):
GCEGDIPALISMFILHYLTDEPVFMANPSSIDIDENEIILAHCTLPLNMPDKFYLKTHFESGIGVGIKGDIREGEATIFKLSGNDKNFYIS